Protein AF-A0A7R8YPV3-F1 (afdb_monomer_lite)

Organism: Hermetia illucens (NCBI:txid343691)

InterPro domains:
  IPR002223 Pancreatic trypsin inhibitor Kunitz domain [PF00014] (24-75)
  IPR002223 Pancreatic trypsin inhibitor Kunitz domain [PR00759] (22-36)
  IPR002223 Pancreatic trypsin inhibitor Kunitz dom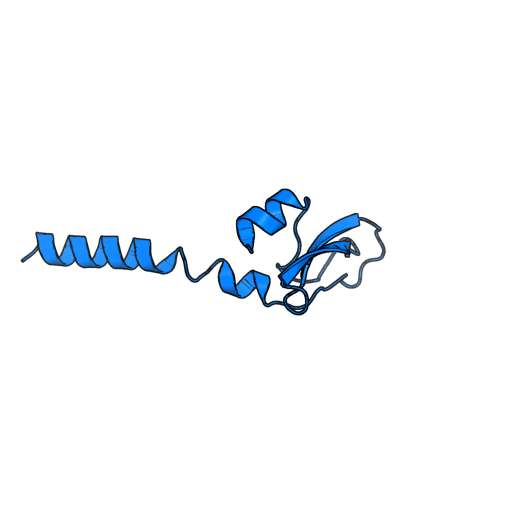ain [PR00759] (50-60)
  IPR002223 Pancreatic trypsin inhibitor Kunitz domain [PR00759] (60-75)
  IPR002223 Pancreatic trypsin inhibitor Kunitz domain [PS50279] (25-75)
  IPR002223 Pancreatic trypsin inhibitor Kunitz domain [SM00131] (23-76)
  IPR020901 Proteinase inhibitor I2, Kunitz, conserved site [PS00280] (53-71)
  IPR036880 Pancreatic trypsin inhibitor Kunitz domain superfamily [G3DSA:4.10.410.10] (16-76)
  IPR036880 Pancreatic trypsin inhibitor Kunitz domain superfamily [SSF57362] (19-76)
  IPR050098 Tissue factor pathway inhibitor/Kunitz-type serine protease inhibitor-like [PTHR10083] (19-75)

Foldseek 3Di:
DVVVVVVVVVVVVVVVVVPVLAVLLPDDWDQDDAQDFAWWWFQDPVVRAIDIDGHRPDDDGNRTGNDRVVRVVRHD

Radius of gyration: 17.07 Å; chains: 1; bounding box: 22×40×51 Å

pLDDT: mean 86.34, std 17.48, range [49.19, 98.81]

Sequence (76 aa):
MKAVLLIFLICAGAFLNEAKNNEICWLPQQSGFCRMRQLSYFFDNSTQTCQSFVYGGCGGNRNRFHTEAECIETCV

Structure (mmCIF, N/CA/C/O backbone):
data_AF-A0A7R8YPV3-F1
#
_entry.id   AF-A0A7R8YPV3-F1
#
loop_
_atom_site.group_PDB
_atom_site.id
_atom_site.type_symbol
_atom_site.label_atom_id
_atom_site.label_alt_id
_atom_site.label_comp_id
_atom_site.label_asym_id
_atom_site.label_entity_id
_atom_site.label_seq_id
_atom_site.pdbx_PDB_ins_code
_atom_site.Cartn_x
_atom_site.Cartn_y
_atom_site.Cartn_z
_atom_site.occupancy
_atom_site.B_iso_or_equiv
_atom_site.auth_seq_id
_atom_site.auth_comp_id
_atom_site.auth_asym_id
_ato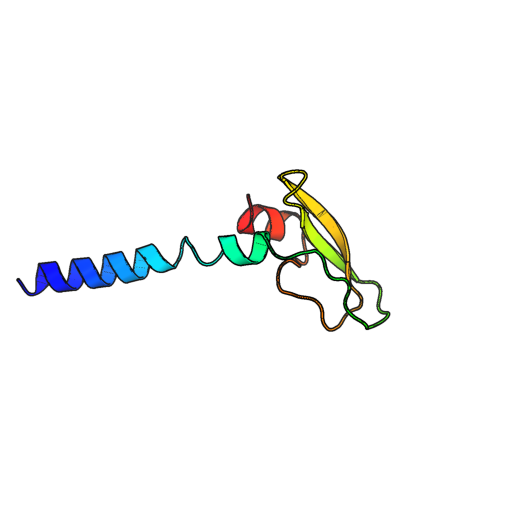m_site.auth_atom_id
_atom_site.pdbx_PDB_model_num
ATOM 1 N N . MET A 1 1 ? 1.945 -28.873 35.867 1.00 56.66 1 MET A N 1
ATOM 2 C CA . MET A 1 1 ? 3.081 -28.051 35.376 1.00 56.66 1 MET A CA 1
ATOM 3 C C . MET A 1 1 ? 3.322 -28.182 33.868 1.00 56.66 1 MET A C 1
ATOM 5 O O . MET A 1 1 ? 3.483 -27.157 33.227 1.00 56.66 1 MET A O 1
ATOM 9 N N . LYS A 1 2 ? 3.268 -29.382 33.263 1.00 49.69 2 LYS A N 1
ATOM 10 C CA . LYS A 1 2 ? 3.404 -29.557 31.796 1.00 49.69 2 LYS A CA 1
ATOM 11 C C . LYS A 1 2 ? 2.288 -28.884 30.968 1.00 49.69 2 LYS A C 1
ATOM 13 O O . LYS A 1 2 ? 2.576 -28.274 29.949 1.00 49.69 2 LYS A O 1
ATOM 18 N N . ALA A 1 3 ? 1.038 -28.934 31.440 1.00 49.19 3 ALA A N 1
ATOM 19 C CA . ALA A 1 3 ? -0.107 -28.301 30.770 1.00 49.19 3 ALA A CA 1
ATOM 20 C C . ALA A 1 3 ? -0.047 -26.760 30.778 1.00 49.19 3 ALA A C 1
ATOM 22 O O . ALA A 1 3 ? -0.404 -26.128 29.795 1.00 49.19 3 ALA A O 1
ATOM 23 N N . VAL A 1 4 ? 0.470 -26.160 31.857 1.00 58.47 4 VAL A N 1
ATOM 24 C CA . VAL A 1 4 ? 0.632 -24.700 31.974 1.00 58.47 4 VAL A CA 1
ATOM 25 C C . VAL A 1 4 ? 1.684 -24.196 30.978 1.00 58.47 4 VAL A C 1
ATOM 27 O O . VAL A 1 4 ? 1.442 -23.221 30.281 1.00 58.47 4 VAL A O 1
ATOM 30 N N . LEU A 1 5 ? 2.808 -24.911 30.836 1.00 58.59 5 LEU A N 1
ATOM 31 C CA . LEU A 1 5 ? 3.858 -24.600 29.857 1.00 58.59 5 LEU A CA 1
ATOM 32 C C . LEU A 1 5 ? 3.351 -24.667 28.403 1.00 58.59 5 LEU A C 1
ATOM 34 O O . LEU A 1 5 ? 3.700 -23.816 27.593 1.00 58.59 5 LEU A O 1
ATOM 38 N N . LEU A 1 6 ? 2.497 -25.644 28.083 1.00 60.69 6 LEU A N 1
ATOM 39 C CA . LEU A 1 6 ? 1.859 -25.762 26.765 1.00 60.69 6 LEU A CA 1
ATOM 40 C C . LEU A 1 6 ? 0.891 -24.606 26.485 1.00 60.69 6 LEU A C 1
ATOM 42 O O . LEU A 1 6 ? 0.891 -24.081 25.378 1.00 60.69 6 LEU A O 1
ATOM 46 N N . ILE A 1 7 ? 0.122 -24.165 27.485 1.00 64.38 7 ILE A N 1
ATOM 47 C CA . ILE A 1 7 ? -0.759 -22.994 27.365 1.00 64.38 7 ILE A CA 1
ATOM 48 C C . ILE A 1 7 ? 0.067 -21.726 27.109 1.00 64.38 7 ILE A C 1
ATOM 50 O O . ILE A 1 7 ? -0.272 -20.972 26.207 1.00 64.38 7 ILE A O 1
ATOM 54 N N . PHE A 1 8 ? 1.192 -21.525 27.805 1.00 64.44 8 PHE A N 1
ATOM 55 C CA . PHE A 1 8 ? 2.099 -20.399 27.534 1.00 64.44 8 PHE A CA 1
ATOM 56 C C . PHE A 1 8 ? 2.656 -20.405 26.103 1.00 64.44 8 PHE A C 1
ATOM 58 O O . PHE A 1 8 ? 2.752 -19.344 25.494 1.00 64.44 8 PHE A O 1
ATOM 65 N N . LEU A 1 9 ? 2.989 -21.575 25.547 1.00 67.00 9 LEU A N 1
ATOM 66 C CA . LEU A 1 9 ? 3.470 -21.703 24.165 1.00 67.00 9 LEU A CA 1
ATOM 67 C C . LEU A 1 9 ? 2.366 -21.444 23.129 1.00 67.00 9 LEU A C 1
ATOM 69 O O . LEU A 1 9 ? 2.622 -20.791 22.120 1.00 67.00 9 LEU A O 1
ATOM 73 N N . ILE A 1 10 ? 1.142 -21.915 23.384 1.00 70.94 10 ILE A N 1
ATOM 74 C CA . ILE A 1 10 ? -0.025 -21.666 22.522 1.00 70.94 10 ILE A CA 1
ATOM 75 C C . ILE A 1 10 ? -0.409 -20.182 22.564 1.00 70.94 10 ILE A C 1
ATOM 77 O O . ILE A 1 10 ? -0.622 -19.574 21.520 1.00 70.94 10 ILE A O 1
ATOM 81 N N . CYS A 1 11 ? -0.434 -19.581 23.756 1.00 65.88 11 CYS A N 1
ATOM 82 C CA . CYS A 1 11 ? -0.664 -18.155 23.938 1.00 65.88 11 CYS A CA 1
ATOM 83 C C . CYS A 1 11 ? 0.426 -17.336 23.244 1.00 65.88 11 CYS A C 1
ATOM 85 O O . CYS A 1 11 ? 0.090 -16.468 22.455 1.00 65.88 11 CYS A O 1
ATOM 87 N N . ALA A 1 12 ? 1.713 -17.625 23.457 1.00 66.88 12 ALA A N 1
ATOM 88 C CA . ALA A 1 12 ? 2.801 -16.927 22.766 1.00 66.88 12 ALA A CA 1
ATOM 89 C C . ALA A 1 12 ? 2.696 -17.058 21.235 1.00 66.88 12 ALA A C 1
ATOM 91 O O . ALA A 1 12 ? 2.894 -16.077 20.526 1.00 66.88 12 ALA A O 1
ATOM 92 N N . GLY A 1 13 ? 2.323 -18.236 20.724 1.00 58.78 13 GLY A N 1
ATOM 93 C CA . GLY A 1 13 ? 2.070 -18.452 19.297 1.00 58.78 13 GLY A CA 1
ATOM 94 C C . GLY A 1 13 ? 0.883 -17.648 18.751 1.00 58.78 13 GLY A C 1
ATOM 95 O O . GLY A 1 13 ? 0.962 -17.137 17.638 1.00 58.78 13 GLY A O 1
ATOM 96 N N . ALA A 1 14 ? -0.184 -17.481 19.537 1.00 59.78 14 ALA A N 1
ATOM 97 C CA . ALA A 1 14 ? -1.338 -16.647 19.193 1.00 59.78 14 ALA A CA 1
ATOM 98 C C . ALA A 1 14 ? -1.062 -15.135 19.354 1.00 59.78 14 ALA A C 1
ATOM 100 O O . ALA A 1 14 ? -1.567 -14.335 18.576 1.00 59.78 14 ALA A O 1
ATOM 101 N N . PHE A 1 15 ? -0.217 -14.733 20.309 1.00 56.44 15 PHE A N 1
ATOM 102 C CA . PHE A 1 15 ? 0.145 -13.332 20.568 1.00 56.44 15 PHE A CA 1
ATOM 103 C C . PHE A 1 15 ? 1.098 -12.733 19.519 1.00 56.44 15 PHE A C 1
ATOM 105 O O . PHE A 1 15 ? 1.182 -11.512 19.407 1.00 56.44 15 PHE A O 1
ATOM 112 N N . LEU A 1 16 ? 1.809 -13.547 18.732 1.00 56.72 16 LEU A N 1
ATOM 113 C CA . LEU A 1 16 ? 2.708 -13.045 17.681 1.00 56.72 16 LEU A CA 1
ATOM 114 C C . LEU A 1 16 ? 2.000 -12.718 16.357 1.00 56.72 16 LEU A C 1
ATOM 116 O O . LEU A 1 16 ? 2.603 -12.075 15.498 1.00 56.72 16 LEU A O 1
ATOM 120 N N . ASN A 1 17 ? 0.750 -13.149 16.168 1.00 54.91 17 ASN A N 1
ATOM 121 C CA . ASN A 1 17 ? 0.072 -12.996 14.878 1.00 54.91 17 ASN A CA 1
ATOM 122 C C . ASN A 1 17 ? -0.696 -11.668 14.726 1.00 54.91 17 ASN A C 1
ATOM 124 O O . ASN A 1 17 ? -1.032 -11.293 13.611 1.00 54.91 17 ASN A O 1
ATOM 128 N N . GLU A 1 18 ? -0.893 -10.925 15.816 1.00 53.34 18 GLU A N 1
ATOM 129 C CA . GLU A 1 18 ? -1.574 -9.618 15.821 1.00 53.34 18 GLU A CA 1
ATOM 130 C C . GLU A 1 18 ? -0.605 -8.448 15.543 1.00 53.34 18 GLU A C 1
ATOM 132 O O . GLU A 1 18 ? -0.957 -7.455 14.915 1.00 53.34 18 GLU A O 1
ATOM 137 N N . ALA A 1 19 ? 0.665 -8.563 15.950 1.00 54.47 19 ALA A N 1
ATOM 138 C CA . ALA A 1 19 ? 1.636 -7.468 15.830 1.00 54.47 19 ALA A CA 1
ATOM 139 C C . ALA A 1 19 ? 2.273 -7.337 14.430 1.00 54.47 19 ALA A C 1
ATOM 141 O O . ALA A 1 19 ? 2.780 -6.274 14.074 1.00 54.47 19 ALA A O 1
ATOM 142 N N . LYS A 1 20 ? 2.258 -8.406 13.623 1.00 52.47 20 LYS A N 1
ATOM 143 C CA . LYS A 1 20 ? 2.965 -8.461 12.331 1.00 52.47 20 LYS A CA 1
ATOM 144 C C . LYS A 1 20 ? 2.246 -7.709 11.203 1.00 52.47 20 LYS A C 1
ATOM 146 O O . LYS A 1 20 ? 2.919 -7.185 10.316 1.00 52.47 20 LYS A O 1
ATOM 151 N N . ASN A 1 21 ? 0.912 -7.657 11.221 1.00 59.22 21 ASN A N 1
ATOM 152 C CA . ASN A 1 21 ? 0.142 -6.928 10.204 1.00 59.22 21 ASN A CA 1
ATOM 153 C C . ASN A 1 21 ? 0.328 -5.418 10.339 1.00 59.22 21 ASN A C 1
ATOM 155 O O . ASN A 1 21 ? 0.427 -4.723 9.330 1.00 59.22 21 ASN A O 1
ATOM 159 N N . ASN A 1 22 ? 0.505 -4.937 11.571 1.00 72.38 22 ASN A N 1
ATOM 160 C CA . ASN A 1 22 ? 0.624 -3.516 11.838 1.00 72.38 22 ASN A CA 1
ATOM 161 C C . ASN A 1 22 ? 1.844 -2.917 11.113 1.00 72.38 22 ASN A C 1
ATOM 163 O O . ASN A 1 22 ? 1.692 -1.958 10.371 1.00 72.38 22 ASN A O 1
ATOM 167 N N . GLU A 1 23 ? 3.034 -3.530 11.192 1.00 89.25 23 GLU A N 1
ATOM 168 C CA . GLU A 1 23 ? 4.269 -2.968 10.606 1.00 89.25 23 GLU A CA 1
ATOM 169 C C . GLU A 1 23 ? 4.197 -2.665 9.099 1.00 89.25 23 GLU A C 1
ATOM 171 O O . GLU A 1 23 ? 4.823 -1.710 8.640 1.00 89.25 23 GLU A O 1
ATOM 176 N N . ILE A 1 24 ? 3.458 -3.462 8.316 1.00 95.56 24 ILE A N 1
ATOM 177 C CA . ILE A 1 24 ? 3.336 -3.244 6.868 1.00 95.56 24 ILE A CA 1
ATOM 178 C C . ILE A 1 24 ? 2.576 -1.947 6.589 1.00 95.56 24 ILE A C 1
ATOM 180 O O . ILE A 1 24 ? 2.985 -1.192 5.711 1.00 95.56 24 ILE A O 1
ATOM 184 N N . CYS A 1 25 ? 1.532 -1.662 7.362 1.00 96.00 25 CYS A N 1
ATOM 185 C CA . CYS A 1 25 ? 0.653 -0.512 7.172 1.00 96.00 25 CYS A CA 1
ATOM 186 C C . CYS A 1 25 ? 1.355 0.830 7.449 1.00 96.00 25 CYS A C 1
ATOM 188 O O . CYS A 1 25 ? 0.956 1.858 6.910 1.00 96.00 25 CYS A O 1
ATOM 190 N N . TRP A 1 26 ? 2.454 0.830 8.213 1.00 94.69 26 TRP A N 1
ATOM 191 C CA . TRP A 1 26 ? 3.254 2.034 8.495 1.00 94.69 26 TRP A CA 1
ATOM 192 C C . TRP A 1 26 ? 4.369 2.299 7.476 1.00 94.69 26 TRP A C 1
ATOM 194 O O . TRP A 1 26 ? 5.058 3.318 7.564 1.00 94.69 26 TRP A O 1
ATOM 204 N N . LEU A 1 27 ? 4.587 1.402 6.508 1.00 97.00 27 LEU A N 1
ATOM 205 C CA . LEU A 1 27 ? 5.574 1.635 5.456 1.00 97.00 27 LEU A CA 1
ATOM 206 C C . LEU A 1 27 ? 5.089 2.734 4.495 1.00 97.00 27 LEU A C 1
ATOM 208 O O . LEU A 1 27 ? 3.897 2.817 4.204 1.00 97.00 27 LEU A O 1
ATOM 212 N N . PRO A 1 28 ? 5.990 3.555 3.930 1.00 97.38 28 PRO A N 1
ATOM 213 C CA . PRO A 1 28 ? 5.597 4.584 2.972 1.00 97.38 28 PRO A CA 1
ATOM 214 C C . PRO A 1 28 ? 5.098 3.966 1.662 1.00 97.38 28 PRO A C 1
ATOM 216 O O . PRO A 1 28 ? 5.570 2.907 1.247 1.00 97.38 28 PRO A O 1
ATOM 219 N N . GLN A 1 29 ? 4.227 4.670 0.942 1.00 98.00 29 GLN A N 1
ATOM 220 C CA . GLN A 1 29 ? 3.886 4.323 -0.438 1.00 98.00 29 GLN A CA 1
ATOM 221 C C . GLN A 1 29 ? 5.148 4.300 -1.317 1.00 98.00 29 GLN A C 1
ATOM 223 O O . GLN A 1 29 ? 5.961 5.224 -1.280 1.00 98.00 29 GLN A O 1
ATOM 228 N N . GLN A 1 30 ? 5.322 3.250 -2.128 1.00 98.50 30 GLN A N 1
ATOM 229 C CA . GLN A 1 30 ? 6.432 3.167 -3.083 1.00 98.50 30 GLN A CA 1
ATOM 230 C C . GLN A 1 30 ? 5.999 2.608 -4.441 1.00 98.50 30 GLN A C 1
ATOM 232 O O . GLN A 1 30 ? 5.646 1.435 -4.571 1.00 98.50 30 GLN A O 1
ATOM 237 N N . SER A 1 31 ? 6.122 3.429 -5.487 1.00 98.44 31 SER A N 1
ATOM 238 C CA . SER A 1 31 ? 5.834 3.022 -6.870 1.00 98.44 31 SER A CA 1
ATOM 239 C C . SER A 1 31 ? 6.887 2.075 -7.447 1.00 98.44 31 SER A C 1
ATOM 241 O O . SER A 1 31 ? 6.591 1.355 -8.394 1.00 98.44 31 SER A O 1
ATOM 243 N N . GLY A 1 32 ? 8.092 2.032 -6.873 1.00 98.06 32 GLY A N 1
ATOM 244 C CA . GLY A 1 32 ? 9.210 1.280 -7.439 1.00 98.06 32 GLY A CA 1
ATOM 245 C C . GLY A 1 32 ? 9.807 1.948 -8.684 1.00 98.06 32 GLY A C 1
ATOM 246 O O . GLY A 1 32 ? 9.451 3.072 -9.030 1.00 98.06 32 GLY A O 1
ATOM 247 N N . PHE A 1 33 ? 10.763 1.277 -9.330 1.00 97.94 33 PHE A N 1
ATOM 248 C CA . PHE A 1 33 ? 11.584 1.862 -10.407 1.00 97.94 33 PHE A CA 1
ATOM 249 C C . PHE A 1 33 ? 11.215 1.381 -11.821 1.00 97.94 33 PHE A C 1
ATOM 251 O O . PHE A 1 33 ? 11.721 1.918 -12.808 1.00 97.94 33 PHE A O 1
ATOM 258 N N . CYS A 1 34 ? 10.335 0.385 -11.944 1.00 98.44 34 CYS A N 1
ATOM 259 C CA . CYS A 1 34 ? 9.775 -0.015 -13.235 1.00 98.44 34 CYS A CA 1
ATOM 260 C C . CYS A 1 34 ? 8.693 0.971 -13.717 1.00 98.44 34 CYS A C 1
ATOM 262 O O . CYS A 1 34 ? 8.225 1.825 -12.967 1.00 98.44 34 CYS A O 1
ATOM 264 N N . ARG A 1 35 ? 8.311 0.876 -14.999 1.00 97.75 35 ARG A N 1
ATOM 265 C CA . ARG A 1 35 ? 7.418 1.840 -15.679 1.00 97.75 35 ARG A CA 1
ATOM 266 C C . ARG A 1 35 ? 6.088 1.244 -16.153 1.00 97.75 35 ARG A C 1
ATOM 268 O O . ARG A 1 35 ? 5.431 1.825 -17.016 1.00 97.75 35 ARG A O 1
ATOM 275 N N . MET A 1 36 ? 5.690 0.092 -15.619 1.00 97.25 36 MET A N 1
ATOM 276 C CA . MET A 1 36 ? 4.335 -0.415 -15.830 1.00 97.25 36 MET A CA 1
ATOM 277 C C . MET A 1 36 ? 3.339 0.463 -15.063 1.00 97.25 36 MET A C 1
ATOM 279 O O . MET A 1 36 ? 3.697 1.117 -14.088 1.00 97.25 36 MET A O 1
ATOM 283 N N . ARG A 1 37 ? 2.083 0.501 -15.506 1.00 98.12 37 ARG A N 1
ATOM 284 C CA . ARG A 1 37 ? 1.006 1.188 -14.788 1.00 98.12 37 ARG A CA 1
ATOM 285 C C . ARG A 1 37 ? 0.058 0.151 -14.212 1.00 98.12 37 ARG A C 1
ATOM 287 O O . ARG A 1 37 ? -0.837 -0.309 -14.911 1.00 98.12 37 ARG A O 1
ATOM 294 N N . GLN A 1 38 ? 0.287 -0.232 -12.962 1.00 98.31 38 GLN A N 1
ATOM 295 C CA . GLN A 1 38 ? -0.609 -1.118 -12.226 1.00 98.31 38 GLN A CA 1
ATOM 296 C C . GLN A 1 38 ? -1.357 -0.301 -11.174 1.00 98.31 38 GLN A C 1
ATOM 298 O O . GLN A 1 38 ? -0.725 0.374 -10.364 1.00 98.31 38 GLN A O 1
ATOM 303 N N . LEU A 1 39 ? -2.692 -0.340 -11.198 1.00 98.56 39 LEU A N 1
ATOM 304 C CA . LEU A 1 39 ? -3.495 0.190 -10.097 1.00 98.56 39 LEU A CA 1
ATOM 305 C C . LEU A 1 39 ? -3.240 -0.678 -8.862 1.00 98.56 39 LEU A C 1
ATOM 307 O O . LEU A 1 39 ? -3.254 -1.907 -8.940 1.00 98.56 39 LEU A O 1
ATOM 311 N N . SER A 1 40 ? -2.951 -0.048 -7.736 1.00 98.69 40 SER A N 1
ATOM 312 C CA . SER A 1 40 ? -2.741 -0.721 -6.457 1.00 98.69 40 SER A CA 1
ATOM 313 C C . SER A 1 40 ? -3.183 0.196 -5.325 1.00 98.69 40 SER A C 1
ATOM 315 O O . SER A 1 40 ? -3.415 1.382 -5.550 1.00 98.69 40 SER A O 1
ATOM 317 N N . TYR A 1 41 ? -3.284 -0.342 -4.118 1.00 98.81 41 TYR A N 1
ATOM 318 C CA . TYR A 1 41 ? -3.756 0.372 -2.934 1.00 98.81 41 TYR A CA 1
ATOM 319 C C . TYR A 1 41 ? -2.700 0.328 -1.834 1.00 98.81 41 TYR A C 1
ATOM 321 O O . TYR A 1 41 ? -1.955 -0.643 -1.746 1.00 98.81 41 TYR A O 1
ATOM 329 N N . PHE A 1 42 ? -2.607 1.366 -1.015 1.00 98.62 42 PHE A N 1
ATOM 330 C CA . PHE A 1 42 ? -1.738 1.415 0.162 1.00 98.62 42 PHE A CA 1
ATOM 331 C C . PHE A 1 42 ? -2.494 2.067 1.319 1.00 98.62 42 PHE A C 1
ATOM 333 O O . PHE A 1 42 ? -3.407 2.860 1.084 1.00 98.62 42 PHE A O 1
ATOM 340 N N . PHE A 1 43 ? -2.116 1.753 2.553 1.00 98.38 43 PHE A N 1
ATOM 341 C CA . PHE A 1 43 ? -2.637 2.441 3.726 1.00 98.38 43 PHE A CA 1
ATOM 342 C C . PHE A 1 43 ? -1.883 3.757 3.935 1.00 98.38 43 PHE 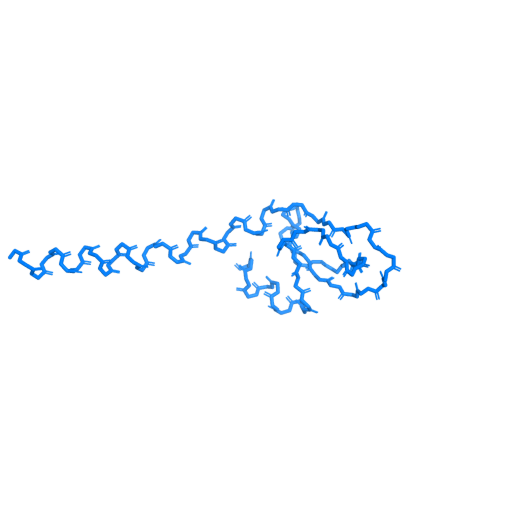A C 1
ATOM 344 O O . PHE A 1 43 ? -0.665 3.762 4.131 1.00 98.38 43 PHE A O 1
ATOM 351 N N . ASP A 1 44 ? -2.601 4.875 3.876 1.00 98.00 44 ASP A N 1
ATOM 352 C CA . ASP A 1 44 ? -2.086 6.201 4.183 1.00 98.00 44 ASP A CA 1
ATOM 353 C C . ASP A 1 44 ? -2.322 6.516 5.660 1.00 98.00 44 ASP A C 1
ATOM 355 O O . ASP A 1 44 ? -3.414 6.894 6.085 1.00 98.00 44 ASP A O 1
ATOM 359 N N . ASN A 1 45 ? -1.253 6.415 6.443 1.00 93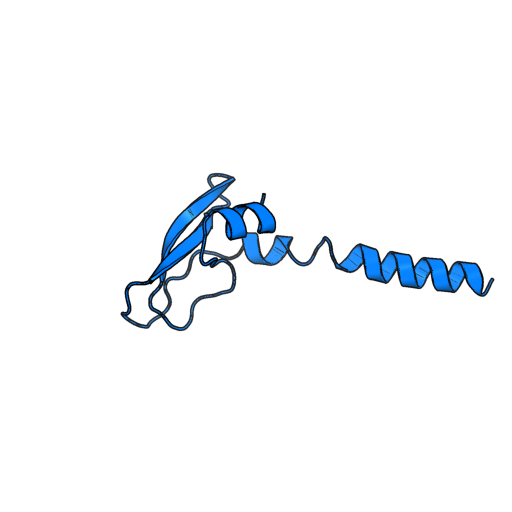.81 45 ASN A N 1
ATOM 360 C CA . ASN A 1 45 ? -1.301 6.670 7.873 1.00 93.81 45 ASN A CA 1
ATOM 361 C C . ASN A 1 45 ? -1.625 8.138 8.231 1.00 93.81 45 ASN A C 1
ATOM 363 O O . ASN A 1 45 ? -2.049 8.417 9.350 1.00 93.81 45 ASN A O 1
ATOM 367 N N . SER A 1 46 ? -1.442 9.094 7.313 1.00 95.19 46 SER A N 1
ATOM 368 C CA . SER A 1 46 ? -1.784 10.498 7.581 1.00 95.19 46 SER A CA 1
ATOM 369 C C . SER A 1 46 ? -3.293 10.738 7.580 1.00 95.19 46 SER A C 1
ATOM 371 O O . SER A 1 46 ? -3.800 11.515 8.386 1.00 95.19 46 SER A O 1
ATOM 373 N N . THR A 1 47 ? -4.010 10.030 6.710 1.00 97.00 47 THR A N 1
ATOM 374 C CA . THR A 1 47 ? -5.468 10.114 6.584 1.00 97.00 47 THR A CA 1
ATOM 375 C C . THR A 1 47 ? -6.191 8.964 7.277 1.00 97.00 47 THR A C 1
ATOM 377 O O . THR A 1 47 ? -7.402 9.049 7.448 1.00 97.00 47 THR A O 1
ATOM 380 N N . GLN A 1 48 ? -5.463 7.922 7.697 1.00 95.31 48 GLN A N 1
ATOM 381 C CA . GLN A 1 48 ? -6.008 6.667 8.225 1.00 95.31 48 GLN A CA 1
ATOM 382 C C . GLN A 1 48 ? -6.953 5.990 7.218 1.00 95.31 48 GLN A C 1
ATOM 384 O O . GLN A 1 48 ? -8.007 5.474 7.582 1.00 95.31 48 GLN A O 1
ATOM 389 N N . THR A 1 49 ? -6.602 6.030 5.926 1.00 97.62 49 THR A N 1
ATOM 390 C CA . THR A 1 49 ? -7.423 5.457 4.846 1.00 97.62 49 THR A CA 1
ATOM 391 C C . THR A 1 49 ? -6.595 4.653 3.855 1.00 97.62 49 THR A C 1
ATOM 393 O O . THR A 1 49 ? -5.407 4.905 3.662 1.00 97.62 49 THR A O 1
ATOM 396 N N . CYS A 1 50 ? -7.233 3.696 3.183 1.00 98.44 50 CYS A N 1
ATOM 397 C CA . CYS A 1 50 ? -6.652 3.027 2.027 1.00 98.44 50 CYS A CA 1
ATOM 398 C C . CYS A 1 50 ? -6.828 3.887 0.773 1.00 98.44 50 CYS A C 1
ATOM 400 O O . CYS A 1 50 ? -7.941 4.260 0.418 1.00 98.44 50 CYS A O 1
ATOM 402 N N . GLN A 1 51 ? -5.728 4.195 0.088 1.00 98.62 51 GLN A N 1
ATOM 403 C CA . GLN A 1 51 ? -5.719 5.052 -1.096 1.00 98.62 51 GLN A CA 1
ATOM 404 C C . GLN A 1 51 ? -5.117 4.334 -2.301 1.00 98.62 51 GLN A C 1
ATOM 406 O O . GLN A 1 51 ? -4.189 3.533 -2.181 1.00 98.62 51 GLN A O 1
ATOM 411 N N . SER A 1 52 ? -5.629 4.642 -3.493 1.00 98.56 52 SER A N 1
ATOM 412 C CA . SER A 1 52 ? -5.093 4.106 -4.743 1.00 98.56 52 SER A CA 1
ATOM 413 C C . SER A 1 52 ? -3.822 4.834 -5.186 1.00 98.56 52 SER A C 1
ATOM 415 O O . SER A 1 52 ? -3.734 6.057 -5.086 1.00 98.56 52 SER A O 1
ATOM 417 N N . PHE A 1 53 ? -2.886 4.112 -5.792 1.00 98.69 53 PHE A N 1
ATOM 418 C CA . PHE A 1 53 ? -1.702 4.664 -6.441 1.00 98.69 53 PHE A CA 1
ATOM 419 C C . PHE A 1 53 ? -1.293 3.828 -7.664 1.00 98.69 53 PHE A C 1
ATOM 421 O O . PHE A 1 53 ? -1.816 2.738 -7.905 1.00 98.69 53 PHE A O 1
ATOM 428 N N . VAL A 1 54 ? -0.335 4.336 -8.447 1.00 98.69 54 VAL A N 1
ATOM 429 C CA . VAL A 1 54 ? 0.244 3.604 -9.583 1.00 98.69 54 VAL A CA 1
ATOM 430 C C . VAL A 1 54 ? 1.538 2.914 -9.156 1.00 98.69 54 VAL A C 1
ATOM 432 O O . VAL A 1 54 ? 2.542 3.575 -8.866 1.00 98.69 54 VAL A O 1
ATOM 435 N N . TYR A 1 55 ? 1.529 1.583 -9.165 1.00 98.69 55 TYR A N 1
ATOM 436 C CA . TYR A 1 55 ? 2.715 0.754 -8.991 1.00 98.69 55 TYR A CA 1
ATOM 437 C C . TYR A 1 55 ? 3.413 0.497 -10.331 1.00 98.69 55 TYR A C 1
ATOM 439 O O . TYR A 1 55 ? 2.786 0.142 -11.330 1.00 98.69 55 TYR A O 1
ATOM 447 N N . GLY A 1 56 ? 4.737 0.651 -10.324 1.00 98.50 56 GLY A N 1
ATOM 448 C CA . GLY A 1 56 ? 5.623 0.514 -11.476 1.00 98.50 56 GLY A CA 1
ATOM 449 C C . GLY A 1 56 ? 5.805 -0.920 -11.974 1.00 98.50 56 GLY A C 1
ATOM 450 O O . GLY A 1 56 ? 6.366 -1.118 -13.050 1.00 98.50 56 GLY A O 1
ATOM 451 N N . GLY A 1 57 ? 5.354 -1.923 -11.212 1.00 98.06 57 GLY A N 1
ATOM 452 C CA . GLY A 1 57 ? 5.449 -3.348 -11.552 1.00 98.06 57 GLY A CA 1
ATOM 453 C C . GLY A 1 57 ? 6.691 -4.069 -11.013 1.00 98.06 57 GLY A C 1
ATOM 454 O O . GLY A 1 57 ? 6.787 -5.283 -11.158 1.00 98.06 57 GLY A O 1
ATOM 455 N N . CYS A 1 58 ? 7.638 -3.362 -10.388 1.00 98.00 58 CYS A N 1
ATOM 456 C CA . CYS A 1 58 ? 8.767 -3.977 -9.684 1.00 98.00 58 CYS A CA 1
ATOM 457 C C . CYS A 1 58 ? 9.313 -3.069 -8.571 1.00 98.00 58 CYS A C 1
ATOM 459 O O . CYS A 1 58 ? 9.113 -1.853 -8.597 1.00 98.00 58 CYS A O 1
ATOM 461 N N . GLY A 1 59 ? 10.029 -3.651 -7.603 1.00 98.00 59 GLY A N 1
ATOM 462 C CA . GLY A 1 59 ? 10.518 -2.936 -6.420 1.00 98.00 59 GLY A CA 1
ATOM 463 C C . GLY A 1 59 ? 9.381 -2.539 -5.473 1.00 98.00 59 GLY A C 1
ATOM 464 O O . GLY A 1 59 ? 8.360 -3.229 -5.395 1.00 98.00 59 GLY A O 1
ATOM 465 N N . GLY A 1 60 ? 9.548 -1.417 -4.773 1.00 97.31 60 GLY A N 1
ATOM 466 C CA . GLY A 1 60 ? 8.606 -0.952 -3.753 1.00 97.31 60 GLY A CA 1
ATOM 467 C C . GLY A 1 60 ? 8.671 -1.784 -2.470 1.00 97.31 60 GLY A C 1
ATOM 468 O O . GLY A 1 60 ? 9.673 -2.447 -2.205 1.00 97.31 60 GLY A O 1
ATOM 469 N N . ASN A 1 61 ? 7.596 -1.763 -1.682 1.00 98.00 61 ASN A N 1
ATOM 470 C CA . ASN A 1 61 ? 7.504 -2.493 -0.416 1.00 98.00 61 ASN A CA 1
ATOM 471 C C . ASN A 1 61 ? 6.143 -3.201 -0.257 1.00 98.00 61 ASN A C 1
ATOM 473 O O . ASN A 1 61 ? 5.415 -3.373 -1.238 1.00 98.00 61 ASN A O 1
ATOM 477 N N . ARG A 1 62 ? 5.848 -3.675 0.962 1.00 97.31 62 ARG A N 1
ATOM 478 C CA . ARG A 1 62 ? 4.659 -4.478 1.281 1.00 97.31 62 ARG A CA 1
ATOM 479 C C . ARG A 1 62 ? 3.392 -3.665 1.564 1.00 97.31 62 ARG A C 1
ATOM 481 O O . ARG A 1 62 ? 2.335 -4.278 1.575 1.00 97.31 62 ARG A O 1
ATOM 488 N N . ASN A 1 63 ? 3.462 -2.344 1.760 1.00 98.06 63 ASN A N 1
ATOM 489 C CA . ASN A 1 63 ? 2.265 -1.495 1.836 1.00 98.06 63 ASN A CA 1
ATOM 490 C C . ASN A 1 63 ? 1.712 -1.272 0.421 1.00 98.06 63 ASN A C 1
ATOM 492 O O . ASN A 1 63 ? 1.806 -0.187 -0.156 1.00 98.06 63 ASN A O 1
ATOM 496 N N . ARG A 1 64 ? 1.277 -2.372 -0.196 1.00 98.31 64 ARG A N 1
ATOM 497 C CA . ARG A 1 64 ? 0.753 -2.439 -1.552 1.00 98.31 64 ARG A CA 1
ATOM 498 C C . ARG A 1 64 ? -0.166 -3.647 -1.670 1.00 98.31 64 ARG A C 1
ATOM 500 O O . ARG A 1 64 ? 0.302 -4.781 -1.631 1.00 98.31 64 ARG A O 1
ATOM 507 N N . PHE A 1 65 ? -1.427 -3.371 -1.937 1.00 98.31 65 PHE A N 1
ATOM 508 C CA . PHE A 1 65 ? -2.504 -4.339 -2.068 1.00 98.31 65 PHE A CA 1
ATOM 509 C C . PHE A 1 65 ? -3.119 -4.241 -3.466 1.00 98.31 65 PHE A C 1
ATOM 511 O O . PHE A 1 65 ? -3.060 -3.189 -4.114 1.00 98.31 65 PHE A O 1
ATOM 518 N N . HIS A 1 66 ? -3.688 -5.336 -3.960 1.00 98.19 66 HIS A N 1
ATOM 519 C CA . HIS A 1 66 ? -4.301 -5.375 -5.289 1.00 98.19 66 HIS A CA 1
ATOM 520 C C . HIS A 1 66 ? -5.697 -4.757 -5.306 1.00 98.19 66 HIS A C 1
ATOM 522 O O . HIS A 1 66 ? -6.133 -4.256 -6.343 1.00 98.19 66 HIS A O 1
ATOM 528 N N . THR A 1 67 ? -6.383 -4.766 -4.164 1.00 98.62 67 THR A N 1
ATOM 529 C CA . THR A 1 67 ? -7.722 -4.194 -4.007 1.00 98.62 67 THR A CA 1
ATOM 530 C C . THR A 1 67 ? -7.796 -3.302 -2.773 1.00 98.62 67 THR A C 1
ATOM 532 O O . THR A 1 67 ? -7.011 -3.449 -1.837 1.00 98.62 67 THR A O 1
ATOM 535 N N . GLU A 1 68 ? -8.759 -2.382 -2.761 1.00 98.31 68 GLU A N 1
ATOM 536 C CA . GLU A 1 68 ? -9.042 -1.554 -1.586 1.00 98.31 68 GLU A CA 1
ATOM 537 C C . GLU A 1 68 ? -9.485 -2.409 -0.392 1.00 98.31 68 GLU A C 1
ATOM 539 O O . GLU A 1 68 ? -9.034 -2.180 0.724 1.00 98.31 68 GLU A O 1
ATOM 544 N N . ALA A 1 69 ? -10.306 -3.437 -0.637 1.00 98.19 69 ALA A N 1
ATOM 545 C CA . ALA A 1 69 ? -10.800 -4.343 0.398 1.00 98.19 69 ALA A CA 1
ATOM 546 C C . ALA A 1 69 ? -9.665 -5.097 1.106 1.00 98.19 69 ALA A C 1
ATOM 548 O O . ALA A 1 69 ? -9.657 -5.158 2.328 1.00 98.19 69 ALA A O 1
ATOM 549 N N . GLU A 1 70 ? -8.682 -5.602 0.355 1.00 97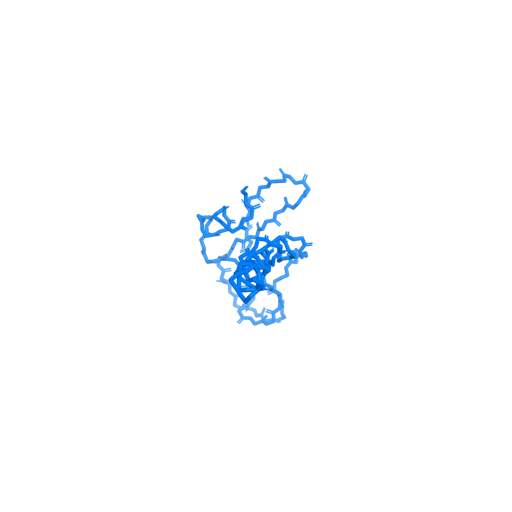.62 70 GLU A N 1
ATOM 550 C CA . GLU A 1 70 ? -7.490 -6.258 0.914 1.00 97.62 70 GLU A CA 1
ATOM 551 C C . GLU A 1 70 ? -6.673 -5.297 1.794 1.00 97.62 70 GLU A C 1
ATOM 553 O O . GLU A 1 70 ? -6.191 -5.679 2.859 1.00 97.62 70 GLU A O 1
ATOM 558 N N . CYS A 1 71 ? -6.547 -4.035 1.372 1.00 98.12 71 CYS A N 1
ATOM 559 C CA . CYS A 1 71 ? -5.899 -3.004 2.179 1.00 98.12 71 CYS A CA 1
ATOM 560 C C . CYS A 1 71 ? -6.662 -2.750 3.486 1.00 98.12 71 CYS A C 1
ATOM 562 O O . CYS A 1 71 ? -6.048 -2.725 4.550 1.00 98.12 71 CYS A O 1
ATOM 564 N N . ILE A 1 72 ? -7.990 -2.597 3.412 1.00 96.56 72 ILE A N 1
ATOM 565 C CA . ILE A 1 72 ? -8.842 -2.347 4.581 1.00 96.56 72 ILE A CA 1
ATOM 566 C C . ILE A 1 72 ? -8.767 -3.528 5.549 1.00 96.56 72 ILE A C 1
ATOM 568 O O . ILE A 1 72 ? -8.470 -3.321 6.715 1.00 96.56 72 ILE A O 1
ATOM 572 N N . GLU A 1 73 ? -8.945 -4.758 5.063 1.00 95.12 73 GLU A N 1
ATOM 573 C CA . GLU A 1 73 ? -8.869 -5.978 5.881 1.00 95.12 73 GLU A CA 1
ATOM 5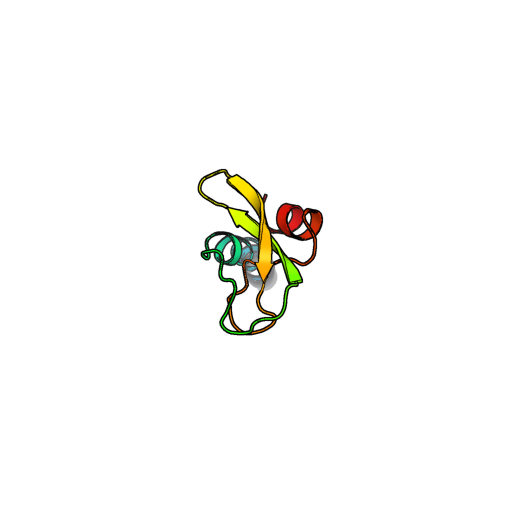74 C C . GLU A 1 73 ? -7.508 -6.138 6.579 1.00 95.12 73 GLU A C 1
ATOM 576 O O . GLU A 1 73 ? -7.425 -6.711 7.663 1.00 95.12 73 GLU A O 1
ATOM 581 N N . THR A 1 74 ? -6.434 -5.627 5.969 1.00 94.12 74 THR A N 1
ATOM 582 C CA . THR A 1 74 ? -5.080 -5.743 6.525 1.00 94.12 74 THR A CA 1
ATOM 583 C C . THR A 1 74 ? -4.734 -4.625 7.513 1.00 94.12 74 THR A C 1
ATOM 585 O O . THR A 1 74 ? -3.981 -4.877 8.456 1.00 94.12 74 THR A O 1
ATOM 588 N N . CYS A 1 75 ? -5.214 -3.397 7.283 1.00 94.88 75 CYS A N 1
ATOM 589 C CA . CYS A 1 75 ? -4.671 -2.188 7.916 1.00 94.88 75 CYS A CA 1
ATOM 590 C C . CYS A 1 75 ? -5.667 -1.334 8.710 1.00 94.88 75 CYS A C 1
ATOM 592 O O . CYS A 1 75 ? -5.230 -0.361 9.328 1.00 94.88 75 CYS A O 1
ATOM 594 N N . VAL A 1 76 ? -6.961 -1.661 8.696 1.00 88.81 76 VAL A N 1
ATOM 595 C CA . VAL A 1 76 ? -8.024 -0.936 9.419 1.00 88.81 76 VAL A CA 1
ATOM 596 C C . VAL A 1 76 ? -8.663 -1.853 10.451 1.00 88.81 76 VAL A C 1
ATOM 598 O O . VAL A 1 76 ? -8.743 -1.427 11.624 1.00 88.81 76 VAL A O 1
#

Secondary structure (DSSP, 8-state):
-HHHHHHHHHHHHHHTTTHHHHHHHTSPP---S----EEEEEEETTTTEEEEEEE-SSS--SS-BSSHHHHHHHH-

=== Feature glossary ===
The features interleaved in this record are:

— What the protein is —

Sequence gives the chain of amino acids in standard one-letter code (A=alanine, C=cysteine, …, Y=tyrosine), read N→C. It is the only feature that is directly encoded by the gene; all structural features are derived from the folded form of this sequence.

Database cross-references. InterPro integrates a dozen domain/family signature databases into unified entries with residue-range hits. GO terms attach function/process/location labels with evidence codes. CATH codes position the fold in a four-level structural taxonomy. Organism is the NCBI-taxonomy species name.

— Where its atoms are —

Atomic coordinates in PDBx/mmCIF format — the same representation the Protein Data Bank distributes. Each line of the _atom_site loop places one backbone atom in Cartesian space (units: ångströms, origin: arbitrary).

The six renders are orthographic views along the three Cartesian axes in both directions. Representation (cartoon, sticks, or surface) and color scheme (sequence-rainbow or by-chain) vary across proteins so the training set covers all the common visualization conventions.

— Local backbone conformation —

Eight-state secondary structure (DSSP): H is the canonical α-helix, G the tighter 3₁₀-helix, I the wider π-helix; E/B are β-structure, T and S are turns and bends, and '-' is everything else. DSSP derives these from the pattern of main-chain N–H···O=C hydrogen bonds, not from the sequence.

P-SEA three-state annotation labels each residue as helix, strand, or coil based purely on the geometry of the Cα trace. It serves as a fallback when the full backbone (and thus DSSP) is unavailable.

The φ/ψ torsion pair specifies the backbone conformation at each residue. φ rotates about the N–Cα bond, ψ about the Cα–C bond. Steric clashes forbid most of the (φ, ψ) plane — the allowed regions (α-helix basin, β-sheet basin, left-handed helix) are the Ramachandran-allowed regions.

— Global shape and packing —

The geometric summary reports three shape descriptors. Rg (radius of gyration) measures how spread out the Cα atoms are about their centre of mass; compact globular proteins have small Rg, elongated or unfolded ones large. Cα contacts (<8 Å, |i−j|>4) count long-range residue pairs in spatial proximity — high for tightly packed folds, near zero for rods or random coil. The bounding-box extents give the protein's footprint along x, y, z in Å.

Solvent-accessible surface area (SASA) is the area in Å² traced out by the centre of a 1.4 Å probe sphere (a water molecule) rolled over the protein's van der Waals surface (Shrake–Rupley / Lee–Richards construction). Buried residues have near-zero SASA; fully exposed residues can exceed 200 Å². The total SASA scales roughly with the number of surface residues.

The contact map is a binary N×N matrix image: pixel (i, j) is dark where Cα_i and Cα_j are within 8 Å and |i−j|>4. Because the |i−j|>4 filter removes local helical contacts, off-diagonal stripes parallel to the main diagonal indicate parallel β-sheets; stripes perpendicular to it indicate antiparallel β-sheets. The Ramachandran plot scatters every residue's (φ, ψ) pair against the sterically allowed regions. The PAE heatmap renders the predicted-aligned-error matrix.

— Structural neighborhood —

3Di is Foldseek's structural alphabet. Each residue is assigned one of twenty discrete states based on how its Cα sits relative to its spatial (not sequential) neighbors. Aligning 3Di strings finds structural homologs roughly as well as full 3D superposition, but orders of magnitude faster.

Nearest PDB neighbors are the top structural matches found by Foldseek when searching this structure against the entire Protein Data Bank. Each hit reports a TM-score (0 to 1; >0.5 almost always implies the same fold) and an E-value. These are *structural* homologs — they may share no detectable sequence similarity.

— Confidence and disorder —

For AlphaFold models, the B-factor field carries pLDDT — the model's own estimate of local accuracy on a 0–100 scale. Regions with pLDDT<50 should be treated as essentially unmodeled; they often correspond to intrinsically disordered segments.

Crystallographic B-factors measure how much each atom's electron density is smeared out, in Å². They rise in mobile loops and surface residues and fall in the buried interior. In AlphaFold models this column is repurposed to hold pLDDT instead.

Predicted aligned error is AlphaFold's pairwise confidence. Unlike pLDDT (per-residue), PAE is per-residue-pair and captures whether two parts of the structure are correctly placed relative to each other. Units are ångströms of expected positional error.